Protein AF-A0A820ZP04-F1 (afdb_monomer)

Organism: NCBI:txid392032

pLDDT: mean 74.03, std 8.23, range [51.75, 92.5]

Foldseek 3Di:
DDWDWDQDPPVRDIDTDDDDDPVVVVVVLVCVCCVLVVVLVVLVVVLVVVLQVQLVVVCVVDVPDDSVRSSVVSCVVCVLSVVLSVVLCVQQVLVNVLVVVPPDDPDPVCVVVSVVSVVSNCCSVVCPCVSPQVVDPVNVVVVVVVVVVVVD

Solvent-accessible surface area (backbone atoms only — not comparable to full-atom values): 8668 Å² total; per-residue (Å²): 121,53,79,43,79,45,78,38,80,89,78,73,45,76,42,82,44,77,47,71,54,72,68,54,57,53,49,53,53,49,51,56,49,48,68,50,51,50,59,48,52,52,49,52,51,50,41,51,50,51,51,50,52,56,21,52,54,48,36,74,72,36,94,88,53,55,54,69,60,42,39,55,53,44,49,66,72,46,40,64,62,56,46,51,62,52,48,53,48,66,33,44,44,53,35,52,53,44,70,68,62,61,69,66,83,89,53,76,90,56,44,63,60,58,52,50,42,56,56,50,36,46,47,42,72,68,39,46,56,60,69,59,31,70,79,29,71,67,49,44,50,53,52,54,50,52,54,57,61,73,78,104

Sequence (152 aa):
MYRRLIDDEEEQRTWCVTNYSPSVGIFDVAINIFHFCIPFAMNCISALVIIYNTAYIRAKSQEKISFKQNLYKQIAVNKHLLISPFLLIILALPRLIISFLSGCMKSVNDSWFYLMGHFISFIPSMMTFAVFVLPSDMYKKEFKQFIRNLYH

Mean predicted aligned error: 12.64 Å

Nearest PDB structures (foldseek):
  7wig-assembly1_R  TM=6.747E-01  e=5.401E-03  Homo sapiens
  7xjj-assembly1_E  TM=6.652E-01  e=2.072E-02  Homo sapiens
  7sbf-assembly1_R  TM=5.928E-01  e=7.075E-02  Escherichia coli
  4n6h-assembly1_A  TM=5.369E-01  e=7.335E-01  Escherichia coli
  7vl8-assembly1_R  TM=4.471E-01  e=1.982E+00  Homo sapiens

Secondary structure (DSSP, 8-state):
-EEEEEEETTTTEEEEEEEPPHHHHHHHHHHHHHHHHHHHHHHHHHHHHHHHHHHHHHHHH-TTS-HHHHHHHHHHHTHHHHHHHHHHHHHHHHHHHHHHH-S----GGGHHHHHHHHHHTTHHHHHHHHHHTTT-HHHHHHHHHHHHHH--

Radius of gyration: 23.49 Å; Cα contacts (8 Å, |Δi|>4): 86; chains: 1; bounding box: 60×31×67 Å

Structure (mmCIF, N/CA/C/O backbone):
data_AF-A0A820ZP04-F1
#
_entry.id   AF-A0A820ZP04-F1
#
loop_
_atom_site.group_PDB
_atom_site.id
_atom_site.type_symbol
_atom_site.label_atom_id
_atom_site.label_alt_id
_atom_site.label_comp_id
_atom_site.label_asym_id
_atom_site.label_entity_id
_atom_site.label_seq_id
_atom_site.pdbx_PDB_ins_code
_atom_site.Cartn_x
_atom_site.Cartn_y
_atom_site.Cartn_z
_atom_site.occupancy
_atom_site.B_iso_or_equiv
_atom_site.auth_seq_id
_atom_site.auth_comp_id
_atom_site.auth_asym_id
_atom_site.auth_atom_id
_atom_site.pdbx_PDB_model_num
ATOM 1 N N . MET A 1 1 ? 8.613 11.872 -27.939 1.00 71.75 1 MET A N 1
ATOM 2 C CA . MET A 1 1 ? 8.628 10.402 -27.790 1.00 71.75 1 MET A CA 1
ATOM 3 C C . MET A 1 1 ? 9.073 9.837 -29.121 1.00 71.75 1 MET A C 1
ATOM 5 O O . MET A 1 1 ? 8.447 10.150 -30.123 1.00 71.75 1 MET A O 1
ATOM 9 N N . TYR A 1 2 ? 10.177 9.102 -29.153 1.00 80.88 2 TYR A N 1
ATOM 10 C CA . TYR A 1 2 ? 10.658 8.445 -30.369 1.00 80.88 2 TYR A CA 1
ATOM 11 C C . TYR A 1 2 ? 11.171 7.051 -30.010 1.00 80.88 2 TYR A C 1
ATOM 13 O O . TYR A 1 2 ? 11.527 6.793 -28.857 1.00 80.88 2 TYR A O 1
ATOM 21 N N . ARG A 1 3 ? 11.162 6.140 -30.981 1.00 82.00 3 ARG A N 1
ATOM 22 C CA . ARG A 1 3 ? 11.697 4.787 -30.811 1.00 82.00 3 ARG A CA 1
ATOM 23 C C . ARG A 1 3 ? 13.166 4.790 -31.206 1.00 82.00 3 ARG A C 1
ATOM 25 O O . ARG A 1 3 ? 13.517 5.398 -32.214 1.00 82.00 3 ARG A O 1
ATOM 32 N N . ARG A 1 4 ? 14.006 4.123 -30.420 1.00 79.81 4 ARG A N 1
ATOM 33 C CA . ARG A 1 4 ? 15.402 3.858 -30.773 1.00 79.81 4 ARG A CA 1
ATOM 34 C C . ARG A 1 4 ? 15.676 2.365 -30.693 1.00 79.81 4 ARG A C 1
ATOM 36 O O . ARG A 1 4 ? 15.135 1.687 -29.819 1.00 79.81 4 ARG A O 1
ATOM 43 N N . LEU A 1 5 ? 16.509 1.887 -31.605 1.00 83.94 5 LEU A N 1
ATOM 44 C CA . LEU A 1 5 ? 17.074 0.549 -31.532 1.00 83.94 5 LEU A CA 1
ATOM 45 C C . LEU A 1 5 ? 18.320 0.609 -30.642 1.00 83.94 5 LEU A C 1
ATOM 47 O O . LEU A 1 5 ? 19.083 1.573 -30.717 1.00 83.94 5 LEU A O 1
ATOM 51 N N . ILE A 1 6 ? 18.472 -0.368 -29.757 1.00 82.94 6 ILE A N 1
ATOM 52 C CA . ILE A 1 6 ? 19.672 -0.581 -28.949 1.00 82.94 6 ILE A CA 1
ATOM 53 C C . ILE A 1 6 ? 20.106 -2.014 -29.200 1.00 82.94 6 ILE A C 1
ATOM 55 O O . ILE A 1 6 ? 19.340 -2.934 -28.915 1.00 82.94 6 ILE A O 1
ATOM 59 N N . ASP A 1 7 ? 21.315 -2.184 -29.712 1.00 82.44 7 ASP A N 1
ATOM 60 C CA . ASP A 1 7 ? 21.931 -3.496 -29.833 1.00 82.44 7 ASP A CA 1
ATOM 61 C C . ASP A 1 7 ? 22.597 -3.859 -28.505 1.00 82.44 7 ASP A C 1
ATOM 63 O O . ASP A 1 7 ? 23.390 -3.102 -27.946 1.00 82.44 7 ASP A O 1
ATOM 67 N N . ASP A 1 8 ? 22.191 -5.001 -27.969 1.00 79.00 8 ASP A N 1
ATOM 68 C CA . ASP A 1 8 ? 22.727 -5.613 -26.764 1.00 79.00 8 ASP A CA 1
ATOM 69 C C . ASP A 1 8 ? 23.738 -6.672 -27.220 1.00 79.00 8 ASP A C 1
ATOM 71 O O . ASP A 1 8 ? 23.366 -7.782 -27.606 1.00 79.00 8 ASP A O 1
ATOM 75 N N . GLU A 1 9 ? 25.014 -6.275 -27.279 1.00 79.69 9 GLU A N 1
ATOM 76 C CA . GLU A 1 9 ? 26.114 -7.117 -27.774 1.00 79.69 9 GLU A CA 1
ATOM 77 C C . GLU A 1 9 ? 26.365 -8.341 -26.879 1.00 79.69 9 GLU A C 1
ATOM 79 O O . GLU A 1 9 ? 26.800 -9.384 -27.369 1.00 79.69 9 GLU A O 1
ATOM 84 N N . GLU A 1 10 ? 26.063 -8.235 -25.583 1.00 75.12 10 GLU A N 1
ATOM 85 C CA . GLU A 1 10 ? 26.283 -9.293 -24.592 1.00 75.12 10 GLU A CA 1
ATOM 86 C C . GLU A 1 10 ? 25.250 -10.421 -24.739 1.00 75.12 10 GLU A C 1
ATOM 88 O O . GLU A 1 10 ? 25.592 -11.600 -24.674 1.00 75.12 10 GLU A O 1
ATOM 93 N N . GLU A 1 11 ? 23.997 -10.066 -25.031 1.00 73.62 11 GLU A N 1
ATOM 94 C CA . GLU A 1 11 ? 22.883 -11.012 -25.203 1.00 73.62 11 GLU A CA 1
ATOM 95 C C . GLU A 1 11 ? 22.510 -11.254 -26.682 1.00 73.62 11 GLU A C 1
ATOM 97 O O . GLU A 1 11 ? 21.526 -11.936 -26.971 1.00 73.62 11 GLU A O 1
ATOM 102 N N . GLN A 1 12 ? 23.282 -10.695 -27.625 1.00 79.56 12 GLN A N 1
ATOM 103 C CA . GLN A 1 12 ? 23.126 -10.850 -29.082 1.00 79.56 12 GLN A CA 1
ATOM 104 C C . GLN A 1 12 ? 21.699 -10.558 -29.581 1.00 79.56 12 GLN A C 1
ATOM 106 O O . GLN A 1 12 ? 21.105 -11.325 -30.345 1.00 79.56 12 GLN A O 1
ATOM 111 N N . ARG A 1 13 ? 21.124 -9.434 -29.141 1.00 76.62 13 ARG A N 1
ATOM 112 C CA . ARG A 1 13 ? 19.736 -9.060 -29.460 1.00 76.62 13 ARG A CA 1
ATOM 113 C C . ARG A 1 13 ? 19.566 -7.564 -29.677 1.00 76.62 13 ARG A C 1
ATOM 115 O O . ARG A 1 13 ? 20.205 -6.747 -29.025 1.00 76.62 13 ARG A O 1
ATOM 122 N N . THR A 1 14 ? 18.619 -7.203 -30.534 1.00 79.19 14 THR A N 1
ATOM 123 C CA . THR A 1 14 ? 18.254 -5.805 -30.782 1.00 79.19 14 THR A CA 1
ATOM 124 C C . THR A 1 14 ? 16.956 -5.463 -30.062 1.00 79.19 14 THR A C 1
ATOM 126 O O . THR A 1 14 ? 15.909 -6.069 -30.299 1.00 79.19 14 THR A O 1
ATOM 129 N N . TRP A 1 15 ? 16.996 -4.444 -29.209 1.00 79.88 15 TRP A N 1
ATOM 130 C CA . TRP A 1 15 ? 15.833 -3.922 -28.505 1.00 79.88 15 TRP A CA 1
ATOM 131 C C . TRP A 1 15 ? 15.273 -2.682 -29.188 1.00 79.88 15 TRP A C 1
ATOM 133 O O . TRP A 1 15 ? 15.989 -1.714 -29.422 1.00 79.88 15 TRP A O 1
ATOM 143 N N . CYS A 1 16 ? 13.960 -2.645 -29.412 1.00 75.06 16 CYS A N 1
ATOM 144 C CA . CYS A 1 16 ? 13.263 -1.409 -29.757 1.00 75.06 16 CYS A CA 1
ATOM 145 C C . CYS A 1 16 ? 12.721 -0.759 -28.481 1.00 75.06 16 CYS A C 1
ATOM 147 O O . CYS A 1 16 ? 11.648 -1.127 -27.999 1.00 75.06 16 CYS A O 1
ATOM 149 N N . VAL A 1 17 ? 13.437 0.230 -27.944 1.00 77.62 17 VAL A N 1
ATOM 150 C CA . VAL A 1 17 ? 12.998 0.954 -26.745 1.00 77.62 17 VAL A CA 1
ATOM 151 C C . VAL A 1 17 ? 12.382 2.299 -27.104 1.00 77.62 17 VAL A C 1
ATOM 153 O O . VAL A 1 17 ? 12.841 3.032 -27.986 1.00 77.62 17 VAL A O 1
ATOM 156 N N . THR A 1 18 ? 11.319 2.644 -26.392 1.00 74.50 18 THR A N 1
ATOM 157 C CA . THR A 1 18 ? 10.708 3.965 -26.490 1.00 74.50 18 THR A CA 1
ATOM 158 C C . THR A 1 18 ? 11.452 4.917 -25.568 1.00 74.50 18 THR A C 1
ATOM 160 O O . THR A 1 18 ? 11.468 4.717 -24.357 1.00 74.50 18 THR A O 1
ATOM 163 N N . ASN A 1 19 ? 12.037 5.973 -26.131 1.00 76.50 19 ASN A N 1
ATOM 164 C CA . ASN A 1 19 ? 12.647 7.031 -25.341 1.00 76.50 19 ASN A CA 1
ATOM 165 C C . ASN A 1 19 ? 11.589 8.073 -24.962 1.00 76.50 19 ASN A C 1
ATOM 167 O O . ASN A 1 19 ? 10.969 8.726 -25.818 1.00 76.50 19 ASN A O 1
ATOM 171 N N . TYR A 1 20 ? 11.404 8.232 -23.656 1.00 77.06 20 TYR A N 1
ATOM 172 C CA . TYR A 1 20 ? 10.591 9.283 -23.060 1.00 77.06 20 TYR A CA 1
ATOM 173 C C . TYR A 1 20 ? 11.464 10.502 -22.745 1.00 77.06 20 TYR A C 1
ATOM 175 O O . TYR A 1 20 ? 12.674 10.378 -22.557 1.00 77.06 20 TYR A O 1
ATOM 183 N N . SER A 1 21 ? 10.873 11.700 -22.723 1.00 81.69 21 SER A N 1
ATOM 184 C CA . SER A 1 21 ? 11.616 12.881 -22.277 1.00 81.69 21 SER A CA 1
ATOM 185 C C . SER A 1 21 ? 11.900 12.781 -20.770 1.00 81.69 21 SER A C 1
ATOM 187 O O . SER A 1 21 ? 11.101 12.181 -20.045 1.00 81.69 21 SER A O 1
ATOM 189 N N . PRO A 1 22 ? 12.982 13.403 -20.265 1.00 78.50 22 PRO A N 1
ATOM 190 C CA . PRO A 1 22 ? 13.280 13.425 -18.830 1.00 78.50 22 PRO A CA 1
ATOM 191 C C . PRO A 1 22 ? 12.098 13.916 -17.980 1.00 78.50 22 PRO A C 1
ATOM 193 O O . PRO A 1 22 ? 11.839 13.399 -16.898 1.00 78.50 22 PRO A O 1
ATOM 196 N N . SER A 1 23 ? 11.320 14.860 -18.515 1.00 82.31 23 SER A N 1
ATOM 197 C CA . SER A 1 23 ? 10.105 15.391 -17.894 1.00 82.31 23 SER A CA 1
ATOM 198 C C . SER A 1 23 ? 9.044 14.317 -17.633 1.00 82.31 23 SER A C 1
ATOM 200 O O . SER A 1 23 ? 8.393 14.352 -16.595 1.00 82.31 23 SER A O 1
ATOM 202 N N . VAL A 1 24 ? 8.880 13.353 -18.546 1.00 82.12 24 VAL A N 1
ATOM 203 C CA . VAL A 1 24 ? 7.914 12.251 -18.395 1.00 82.12 24 VAL A CA 1
ATOM 204 C C . VAL A 1 24 ? 8.356 11.292 -17.292 1.00 82.12 24 VAL A C 1
ATOM 206 O O . VAL A 1 24 ? 7.519 10.864 -16.506 1.00 82.12 24 VAL A O 1
ATOM 209 N N . GLY A 1 25 ? 9.658 11.013 -17.173 1.00 76.25 25 GLY A N 1
ATOM 210 C CA . GLY A 1 25 ? 10.188 10.192 -16.079 1.00 76.25 25 GLY A CA 1
ATOM 211 C C . GLY A 1 25 ? 9.976 10.833 -14.704 1.00 76.25 25 GLY A C 1
ATOM 212 O O . GLY A 1 25 ? 9.546 10.166 -13.768 1.00 76.25 25 GLY A O 1
ATOM 213 N N . ILE A 1 26 ? 10.196 12.149 -14.591 1.00 79.62 26 ILE A N 1
ATOM 214 C CA . ILE A 1 26 ? 9.918 12.898 -13.353 1.00 79.62 26 ILE A CA 1
ATOM 215 C C . ILE A 1 26 ? 8.422 12.849 -13.014 1.00 79.62 26 ILE A C 1
ATOM 217 O O . ILE A 1 26 ? 8.061 12.645 -11.856 1.00 79.62 26 ILE A O 1
ATOM 221 N N . PHE A 1 27 ? 7.553 13.000 -14.018 1.00 84.31 27 PHE A N 1
ATOM 222 C CA . PHE A 1 27 ? 6.106 12.897 -13.836 1.00 84.31 27 PHE A CA 1
ATOM 223 C C . PHE A 1 27 ? 5.670 11.508 -13.363 1.00 84.31 27 PHE A 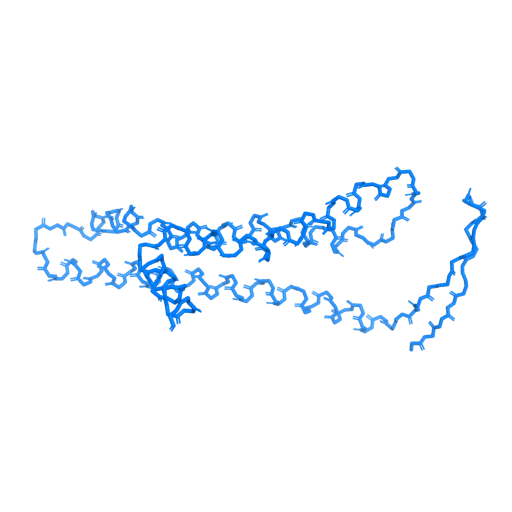C 1
ATOM 225 O O . PHE A 1 27 ? 4.848 11.420 -12.454 1.00 84.31 27 PHE A O 1
ATOM 232 N N . ASP A 1 28 ? 6.224 10.441 -13.942 1.00 78.50 28 ASP A N 1
ATOM 233 C CA . ASP A 1 28 ? 5.903 9.061 -13.569 1.00 78.50 28 ASP A CA 1
ATOM 234 C C . ASP A 1 28 ? 6.328 8.741 -12.125 1.00 78.50 28 ASP A C 1
ATOM 236 O O . ASP A 1 28 ? 5.580 8.146 -11.348 1.00 78.50 28 ASP A O 1
ATOM 240 N N . VAL A 1 29 ? 7.496 9.226 -11.700 1.00 78.38 29 VAL A N 1
ATOM 241 C CA . VAL A 1 29 ? 7.926 9.105 -10.301 1.00 78.38 29 VAL A CA 1
ATOM 242 C C . VAL A 1 29 ? 7.006 9.902 -9.375 1.00 78.38 29 VAL A C 1
ATOM 244 O O . VAL A 1 29 ? 6.539 9.377 -8.362 1.00 78.38 29 VAL A O 1
ATOM 247 N N . ALA A 1 30 ? 6.705 11.155 -9.724 1.00 83.00 30 ALA A N 1
ATOM 248 C CA . ALA A 1 30 ? 5.850 12.011 -8.910 1.00 83.00 30 ALA A CA 1
ATOM 249 C C . ALA A 1 30 ? 4.445 11.415 -8.746 1.00 83.00 30 ALA A C 1
ATOM 251 O O . ALA A 1 30 ? 3.950 11.320 -7.622 1.00 83.00 30 ALA A O 1
ATOM 252 N N . ILE A 1 31 ? 3.813 10.966 -9.836 1.00 83.25 31 ILE A N 1
ATOM 253 C CA . ILE A 1 31 ? 2.461 10.401 -9.784 1.00 83.25 31 ILE A CA 1
ATOM 254 C C . ILE A 1 31 ? 2.427 9.108 -8.971 1.00 83.25 31 ILE A C 1
ATOM 256 O O . ILE A 1 31 ? 1.518 8.947 -8.161 1.00 83.25 31 ILE A O 1
ATOM 260 N N . ASN A 1 32 ? 3.433 8.234 -9.094 1.00 77.94 32 ASN A N 1
ATOM 261 C CA . ASN A 1 32 ? 3.515 7.013 -8.291 1.00 77.94 32 ASN A CA 1
ATOM 262 C C . ASN A 1 32 ? 3.657 7.323 -6.790 1.00 77.94 32 ASN A C 1
ATOM 264 O O . ASN A 1 32 ? 2.974 6.705 -5.971 1.00 77.94 32 ASN A O 1
ATOM 268 N N . ILE A 1 33 ? 4.472 8.319 -6.419 1.00 78.75 33 ILE A N 1
ATOM 269 C CA . ILE A 1 33 ? 4.614 8.759 -5.021 1.00 78.75 33 ILE A CA 1
ATOM 270 C C . ILE A 1 33 ? 3.296 9.332 -4.500 1.00 78.75 33 ILE A C 1
ATOM 272 O O . ILE A 1 33 ? 2.826 8.923 -3.440 1.00 78.75 33 ILE A O 1
ATOM 276 N N . PHE A 1 34 ? 2.670 10.257 -5.229 1.00 82.94 34 PHE A N 1
ATOM 277 C CA . PHE A 1 34 ? 1.425 10.882 -4.781 1.00 82.94 34 PHE A CA 1
ATOM 278 C C . PHE A 1 34 ? 0.278 9.878 -4.680 1.00 82.94 34 PHE A C 1
ATOM 280 O O . PHE A 1 34 ? -0.446 9.877 -3.683 1.00 82.94 34 PHE A O 1
ATOM 287 N N . HIS A 1 35 ? 0.141 8.996 -5.671 1.00 80.06 35 HIS A N 1
ATOM 288 C CA . HIS A 1 35 ? -0.903 7.978 -5.702 1.00 80.06 35 HIS A CA 1
ATOM 289 C C . HIS A 1 35 ? -0.777 6.980 -4.548 1.00 80.06 35 HIS A C 1
ATOM 291 O O . HIS A 1 35 ? -1.778 6.430 -4.103 1.00 80.06 35 HIS A O 1
ATOM 297 N N . PHE A 1 36 ? 0.431 6.772 -4.023 1.00 74.19 36 PHE A N 1
ATOM 298 C CA . PHE A 1 36 ? 0.639 5.936 -2.850 1.00 74.19 36 PHE A CA 1
ATOM 299 C C . PHE A 1 36 ? 0.501 6.707 -1.528 1.00 74.19 36 PHE A C 1
ATOM 301 O O . PHE A 1 36 ? -0.260 6.313 -0.641 1.00 74.19 36 PHE A O 1
ATOM 308 N N . CYS A 1 37 ? 1.210 7.828 -1.388 1.00 77.75 37 CYS A N 1
ATOM 309 C CA . CYS A 1 37 ? 1.315 8.562 -0.130 1.00 77.75 37 CYS A CA 1
ATOM 310 C C . CYS A 1 37 ? 0.008 9.258 0.268 1.00 77.75 37 CYS A C 1
ATOM 312 O O . CYS A 1 37 ? -0.327 9.271 1.453 1.00 77.75 37 CYS A O 1
ATOM 314 N N . ILE A 1 38 ? -0.739 9.827 -0.687 1.00 81.12 38 ILE A N 1
ATOM 315 C CA . ILE A 1 38 ? -1.958 10.592 -0.376 1.00 81.12 38 ILE A CA 1
ATOM 316 C C . ILE A 1 38 ? -3.058 9.680 0.183 1.00 81.12 38 ILE A C 1
ATOM 318 O O . ILE A 1 38 ? -3.524 9.952 1.295 1.00 81.12 38 ILE A O 1
ATOM 322 N N . PRO A 1 39 ? -3.466 8.584 -0.496 1.00 79.50 39 PRO A N 1
ATOM 323 C CA . PRO A 1 39 ? -4.491 7.700 0.050 1.00 79.50 39 PRO A CA 1
ATOM 324 C C . PRO A 1 39 ? -4.071 7.107 1.391 1.00 79.50 39 PRO A C 1
ATOM 326 O O . PRO A 1 39 ? -4.896 6.994 2.295 1.00 79.50 39 PRO A O 1
ATOM 329 N N . PHE A 1 40 ? -2.788 6.777 1.557 1.00 75.62 40 PHE A N 1
ATOM 330 C CA . PHE A 1 40 ? -2.268 6.283 2.825 1.00 75.62 40 PHE A CA 1
ATOM 331 C C . PHE A 1 40 ? -2.425 7.308 3.958 1.00 75.62 40 PHE A C 1
ATOM 333 O O . PHE A 1 40 ? -3.019 6.992 4.992 1.00 75.62 40 PHE A O 1
ATOM 340 N N . ALA A 1 41 ? -1.951 8.540 3.756 1.00 79.38 41 ALA A N 1
ATOM 341 C CA . ALA A 1 41 ? -2.059 9.602 4.751 1.00 79.38 41 ALA A CA 1
ATOM 342 C C . ALA A 1 41 ? -3.524 9.863 5.127 1.00 79.38 41 ALA A C 1
ATOM 344 O O . ALA A 1 41 ? -3.856 9.922 6.311 1.00 79.38 41 ALA A O 1
ATOM 345 N N . MET A 1 42 ? -4.417 9.927 4.135 1.00 81.94 42 MET A N 1
ATOM 346 C CA . MET A 1 42 ? -5.852 10.098 4.364 1.00 81.94 42 MET A CA 1
ATOM 347 C C . MET A 1 42 ? -6.463 8.952 5.175 1.00 81.94 42 MET A C 1
ATOM 349 O O . MET A 1 42 ? -7.234 9.212 6.100 1.00 81.94 42 MET A O 1
ATOM 353 N N . ASN A 1 43 ? -6.123 7.695 4.872 1.00 77.44 43 ASN A N 1
ATOM 354 C CA . ASN A 1 43 ? -6.634 6.541 5.615 1.00 77.44 43 ASN A CA 1
ATOM 355 C C . ASN A 1 43 ? -6.129 6.534 7.067 1.00 77.44 43 ASN A C 1
ATOM 357 O O . ASN A 1 43 ? -6.915 6.311 7.988 1.00 77.44 43 ASN A O 1
ATOM 361 N N . CYS A 1 44 ? -4.850 6.845 7.290 1.00 77.19 44 CYS A N 1
ATOM 362 C CA . CYS A 1 44 ? -4.272 6.963 8.629 1.00 77.19 44 CYS A CA 1
ATOM 363 C C . CYS A 1 44 ? -4.925 8.076 9.449 1.00 77.19 44 CYS A C 1
ATOM 365 O O . CYS A 1 44 ? -5.352 7.835 10.577 1.00 77.19 44 CYS A O 1
ATOM 367 N N . ILE A 1 45 ? -5.053 9.277 8.877 1.00 83.56 45 ILE A N 1
ATOM 368 C CA . ILE A 1 45 ? -5.712 10.408 9.541 1.00 83.56 45 ILE A CA 1
ATOM 369 C C . ILE A 1 45 ? -7.160 10.042 9.873 1.00 83.56 45 ILE A C 1
ATOM 371 O O . ILE A 1 45 ? -7.598 10.250 11.001 1.00 83.56 45 ILE A O 1
ATOM 375 N N . SER A 1 46 ? -7.885 9.433 8.933 1.00 79.31 46 SER A N 1
ATOM 376 C CA . SER A 1 46 ? -9.280 9.023 9.140 1.00 79.31 46 SER A CA 1
ATOM 377 C C . SER A 1 46 ? -9.417 8.019 10.286 1.00 79.31 46 SER A C 1
ATOM 379 O O . SER A 1 46 ? -10.257 8.199 11.168 1.00 79.31 46 SER A O 1
ATOM 381 N N . ALA A 1 47 ? -8.560 6.995 10.332 1.00 78.06 47 ALA A N 1
ATOM 382 C CA . ALA A 1 47 ? -8.557 6.021 11.420 1.00 78.06 47 ALA A CA 1
ATOM 383 C C . ALA A 1 47 ? -8.240 6.675 12.778 1.00 78.06 47 ALA A C 1
ATOM 385 O O . ALA A 1 47 ? -8.919 6.397 13.769 1.00 78.06 47 ALA A O 1
ATOM 386 N N . LEU A 1 48 ? -7.259 7.585 12.826 1.00 80.44 48 LEU A N 1
ATOM 387 C CA . LEU A 1 48 ? -6.910 8.332 14.038 1.00 80.44 48 LEU A CA 1
ATOM 388 C C . LEU A 1 48 ? -8.064 9.218 14.520 1.00 80.44 48 LEU A C 1
ATOM 390 O O . LEU A 1 48 ? -8.378 9.209 15.710 1.00 80.44 48 LEU A O 1
ATOM 394 N N . VAL A 1 49 ? -8.729 9.935 13.609 1.00 82.56 49 VAL A N 1
ATOM 395 C CA . VAL A 1 49 ? -9.892 10.781 13.918 1.00 82.56 49 VAL A CA 1
ATOM 396 C C . VAL A 1 49 ? -11.045 9.944 14.471 1.00 82.56 49 VAL A C 1
ATOM 398 O O . VAL A 1 49 ? -11.639 10.324 15.480 1.00 82.56 49 VAL A O 1
ATOM 401 N N . ILE A 1 50 ? -11.340 8.784 13.872 1.00 79.25 50 ILE A N 1
ATOM 402 C CA . ILE A 1 50 ? -12.384 7.874 14.367 1.00 79.25 50 ILE A CA 1
ATOM 403 C C . ILE A 1 50 ? -12.051 7.402 15.785 1.00 79.25 50 ILE A C 1
ATOM 405 O O . ILE A 1 50 ? -12.894 7.499 16.680 1.00 79.25 50 ILE A O 1
ATOM 409 N N . ILE A 1 51 ? -10.824 6.929 16.022 1.00 74.94 51 ILE A N 1
ATOM 410 C CA . ILE A 1 51 ? -10.400 6.445 17.344 1.00 74.94 51 ILE A CA 1
ATOM 411 C C . ILE A 1 51 ? -10.484 7.571 18.379 1.00 74.94 51 ILE A C 1
ATOM 413 O O . ILE A 1 51 ? -11.045 7.364 19.458 1.00 74.94 51 ILE A O 1
ATOM 417 N N . TYR A 1 52 ? -9.984 8.762 18.041 1.00 78.19 52 TYR A N 1
ATOM 418 C CA . TYR A 1 52 ? -10.003 9.929 18.918 1.00 78.19 52 TYR A CA 1
ATOM 419 C C . TYR A 1 52 ? -11.430 10.347 19.279 1.00 78.19 52 TYR A C 1
ATOM 421 O O . TYR A 1 52 ? -11.767 10.407 20.462 1.00 78.19 52 TYR A O 1
ATOM 429 N N . ASN A 1 53 ? -12.295 10.561 18.284 1.00 75.56 53 ASN A N 1
ATOM 430 C CA . ASN A 1 53 ? -13.677 10.984 18.513 1.00 75.56 53 ASN A CA 1
ATOM 431 C C . ASN A 1 53 ? -14.453 9.946 19.324 1.00 75.56 53 ASN A C 1
ATOM 433 O O . ASN A 1 53 ? -15.164 10.295 20.267 1.00 75.56 53 ASN A O 1
ATOM 437 N N . THR A 1 54 ? -14.278 8.658 19.026 1.00 71.38 54 THR A N 1
ATOM 438 C CA . THR A 1 54 ? -14.990 7.604 19.758 1.00 71.38 54 THR A CA 1
ATOM 439 C C . THR A 1 54 ? -14.463 7.451 21.193 1.00 71.38 54 THR A C 1
ATOM 441 O O . THR A 1 54 ? -15.230 7.112 22.096 1.00 71.38 54 THR A O 1
ATOM 444 N N . ALA A 1 55 ? -13.174 7.708 21.448 1.00 72.06 55 ALA A N 1
ATOM 445 C CA . ALA A 1 55 ? -12.620 7.757 22.803 1.00 72.06 55 ALA A CA 1
ATOM 446 C C . ALA A 1 55 ? -13.111 8.991 23.579 1.00 72.06 55 ALA A C 1
ATOM 448 O O . ALA A 1 55 ? -13.508 8.859 24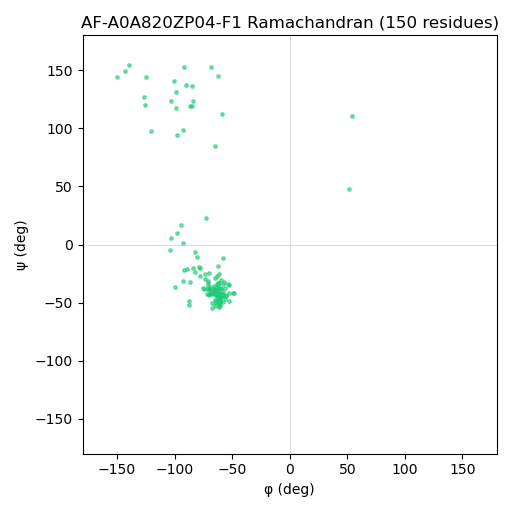.737 1.00 72.06 55 ALA A O 1
ATOM 449 N N . TYR A 1 56 ? -13.152 10.159 22.932 1.00 77.19 56 TYR A N 1
ATOM 450 C CA . TYR A 1 56 ? -13.646 11.408 23.512 1.00 77.19 56 TYR A CA 1
ATOM 451 C C . TYR A 1 56 ? -15.127 11.315 23.908 1.00 77.19 56 TYR A C 1
ATOM 453 O O . TYR A 1 56 ? -15.478 11.586 25.056 1.00 77.19 56 TYR A O 1
ATOM 461 N N . ILE A 1 57 ? -15.993 10.846 23.000 1.00 74.88 57 ILE A N 1
ATOM 462 C CA . ILE A 1 57 ? -17.436 10.690 23.254 1.00 74.88 57 ILE A CA 1
ATOM 463 C C . ILE A 1 57 ? -17.683 9.731 24.426 1.00 74.88 57 ILE A C 1
ATOM 465 O O . ILE A 1 57 ? -18.484 10.029 25.312 1.00 74.88 57 ILE A O 1
ATOM 469 N N . ARG A 1 58 ? -16.968 8.598 24.484 1.00 68.56 58 ARG A N 1
ATOM 470 C CA . ARG A 1 58 ? -17.126 7.634 25.586 1.00 68.56 58 ARG A CA 1
ATOM 471 C C . ARG A 1 58 ? -16.570 8.143 26.914 1.00 68.56 58 ARG A C 1
ATOM 473 O O . ARG A 1 58 ? -17.173 7.861 27.941 1.00 68.56 58 ARG A O 1
ATOM 480 N N . ALA A 1 59 ? -15.472 8.899 26.911 1.00 68.56 59 ALA A N 1
ATOM 481 C CA . ALA A 1 59 ? -14.941 9.522 28.124 1.00 68.56 59 ALA A CA 1
ATOM 482 C C . ALA A 1 59 ? -15.898 10.585 28.692 1.00 68.56 59 ALA A C 1
ATOM 484 O O . ALA A 1 59 ? -16.048 10.681 29.904 1.00 68.56 59 ALA A O 1
ATOM 485 N N . LYS A 1 60 ? -16.593 11.336 27.828 1.00 69.56 60 LYS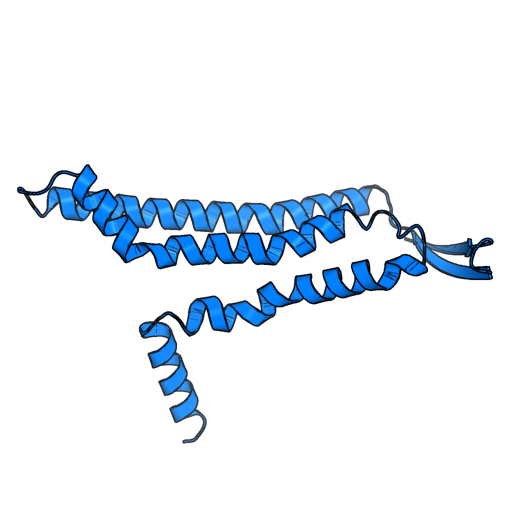 A N 1
ATOM 486 C CA . LYS A 1 60 ? -17.609 12.315 28.245 1.00 69.56 60 LYS A CA 1
ATOM 487 C C . LYS A 1 60 ? -18.915 11.660 28.722 1.00 69.56 60 LYS A C 1
ATOM 489 O O . LYS A 1 60 ? -19.602 12.224 29.561 1.00 69.56 60 LYS A O 1
ATOM 494 N N . SER A 1 61 ? -19.262 10.486 28.186 1.00 67.94 61 SER A N 1
ATOM 495 C CA . SER A 1 61 ? -20.502 9.761 28.507 1.00 67.94 61 SER A CA 1
ATOM 496 C C . SER A 1 61 ? -20.391 8.798 29.698 1.00 67.94 61 SER A C 1
ATOM 498 O O . SER A 1 61 ? -21.423 8.425 30.252 1.00 67.94 61 SER A O 1
ATOM 500 N N . GLN A 1 62 ? -19.190 8.347 30.074 1.00 63.38 62 GLN A N 1
ATOM 501 C CA . GLN A 1 62 ? -18.978 7.427 31.196 1.00 63.38 62 GLN A CA 1
ATOM 502 C C . GLN A 1 62 ? -18.062 8.065 32.246 1.00 63.38 62 GLN A C 1
ATOM 504 O O . GLN A 1 62 ? -16.842 7.977 32.142 1.00 63.38 62 GLN A O 1
ATOM 509 N N . GLU A 1 63 ? -18.654 8.632 33.302 1.00 58.38 63 GLU A N 1
ATOM 510 C CA . GLU A 1 63 ? -17.954 9.329 34.402 1.00 58.38 63 GLU A CA 1
ATOM 511 C C . GLU A 1 63 ? -16.911 8.484 35.164 1.00 58.38 63 GLU A C 1
ATOM 513 O O . GLU A 1 63 ? -16.132 9.025 35.944 1.00 58.38 63 GLU A O 1
ATOM 518 N N . LYS A 1 64 ? -16.863 7.159 34.967 1.00 60.72 64 LYS A N 1
ATOM 519 C CA . LYS A 1 64 ? -16.052 6.241 35.790 1.00 60.72 64 LYS A CA 1
ATOM 520 C C . LYS A 1 64 ? -14.764 5.722 35.140 1.00 60.72 64 LYS A C 1
ATOM 522 O O . LYS A 1 64 ? -14.024 5.004 35.805 1.00 60.72 64 LYS A O 1
ATOM 527 N N . ILE A 1 65 ? -14.484 6.028 33.868 1.00 61.25 65 ILE A N 1
ATOM 528 C CA . ILE A 1 65 ? -13.351 5.422 33.138 1.00 61.25 65 ILE A CA 1
ATOM 529 C C . ILE A 1 65 ? -12.451 6.506 32.535 1.00 61.25 65 ILE A C 1
ATOM 531 O O . ILE A 1 65 ? -12.905 7.366 31.786 1.00 61.25 65 ILE A O 1
ATOM 535 N N . SER A 1 66 ? -11.148 6.442 32.827 1.00 71.06 66 SER A N 1
ATOM 536 C CA . SER A 1 66 ? -10.151 7.398 32.325 1.00 71.06 66 SER A CA 1
ATOM 537 C C . SER A 1 66 ? -10.047 7.380 30.791 1.00 71.06 66 SER A C 1
ATOM 539 O O . SER A 1 66 ? -10.098 6.318 30.164 1.00 71.06 66 SER A O 1
ATOM 541 N N . PHE A 1 67 ? -9.803 8.546 30.176 1.00 66.06 67 PHE A N 1
ATOM 542 C CA . PHE A 1 67 ? -9.587 8.701 28.728 1.00 66.06 67 PHE A CA 1
ATOM 543 C C . PHE A 1 67 ? -8.553 7.708 28.171 1.00 66.06 67 PHE A C 1
ATOM 545 O O . PHE A 1 67 ? -8.795 7.090 27.137 1.00 66.06 67 PHE A O 1
ATOM 552 N N . LYS A 1 68 ? -7.442 7.474 28.888 1.00 68.56 68 LYS A N 1
ATOM 553 C CA . LYS A 1 68 ? -6.418 6.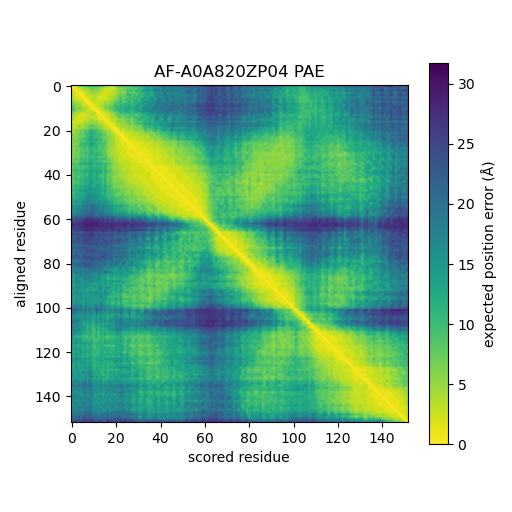491 28.488 1.00 68.56 68 LYS A CA 1
ATOM 554 C C . LYS A 1 68 ? -6.978 5.067 28.398 1.00 68.56 68 LYS A C 1
ATOM 556 O O . LYS A 1 68 ? -6.674 4.356 27.445 1.00 68.56 68 LYS A O 1
ATOM 561 N N . GLN A 1 69 ? -7.801 4.652 29.360 1.00 68.25 69 GLN A N 1
ATOM 562 C CA . GLN A 1 69 ? -8.398 3.311 29.377 1.00 68.25 69 GLN A CA 1
ATOM 563 C C . GLN A 1 69 ? -9.427 3.141 28.252 1.00 68.25 69 GLN A C 1
ATOM 565 O O . GLN A 1 69 ? -9.453 2.101 27.593 1.00 68.25 69 GLN A O 1
ATOM 570 N N . ASN A 1 70 ? -10.222 4.179 27.974 1.00 67.12 70 ASN A N 1
ATOM 571 C CA . ASN A 1 70 ? -11.141 4.174 26.836 1.00 67.12 70 ASN A CA 1
ATOM 572 C C . ASN A 1 70 ? -10.392 4.153 25.494 1.00 67.12 70 ASN A C 1
ATOM 574 O O . ASN A 1 70 ? -10.788 3.410 24.599 1.00 67.12 70 ASN A O 1
ATOM 578 N N . LEU A 1 71 ? -9.282 4.885 25.366 1.00 63.69 71 LEU A N 1
ATOM 579 C CA . LEU A 1 71 ? -8.445 4.890 24.164 1.00 63.69 71 LEU A CA 1
ATOM 580 C C . LEU A 1 71 ? -7.865 3.496 23.870 1.00 63.69 71 LEU A C 1
ATOM 582 O O . LEU A 1 71 ? -8.026 2.995 22.761 1.00 63.69 71 LEU A O 1
ATOM 586 N N . TYR A 1 72 ? -7.274 2.825 24.866 1.00 69.69 72 TYR A N 1
ATOM 587 C CA . TYR A 1 72 ? -6.748 1.461 24.706 1.00 69.69 72 TYR A CA 1
ATOM 588 C C . TYR A 1 72 ? -7.833 0.458 24.299 1.00 69.69 72 TYR A C 1
ATOM 590 O O . TYR A 1 72 ? -7.633 -0.349 23.390 1.00 69.69 72 TYR A O 1
ATOM 598 N N . LYS A 1 73 ? -9.012 0.532 24.926 1.00 69.31 73 LYS A N 1
ATOM 599 C CA . LYS A 1 73 ? -10.140 -0.348 24.597 1.00 69.31 73 LYS A CA 1
ATOM 600 C C . LYS A 1 73 ? -10.663 -0.093 23.181 1.00 69.31 73 LYS A C 1
ATOM 602 O O . LYS A 1 73 ? -10.984 -1.036 22.467 1.00 69.31 73 LYS A O 1
ATOM 607 N N . GLN A 1 74 ? -10.710 1.166 22.749 1.00 62.41 74 GLN A N 1
ATOM 608 C CA . GLN A 1 74 ? -11.116 1.536 21.392 1.00 62.41 74 GLN A CA 1
ATOM 609 C C . GLN A 1 74 ? -10.094 1.122 20.340 1.00 62.41 74 GLN A C 1
ATOM 611 O O . GLN A 1 74 ? -10.503 0.691 19.269 1.00 62.41 74 GLN A O 1
ATOM 616 N N . ILE A 1 75 ? -8.795 1.203 20.634 1.00 63.47 75 ILE A N 1
ATOM 617 C CA . ILE A 1 75 ? -7.737 0.683 19.757 1.00 63.47 75 ILE A CA 1
ATOM 618 C C . ILE A 1 75 ? -7.876 -0.838 19.608 1.00 63.47 75 ILE A C 1
ATOM 620 O O . ILE A 1 75 ? -7.760 -1.351 18.499 1.00 63.47 75 ILE A O 1
ATOM 624 N N . ALA A 1 76 ? -8.198 -1.559 20.688 1.00 64.50 76 ALA A N 1
ATOM 625 C CA . ALA A 1 76 ? -8.424 -3.004 20.631 1.00 64.50 76 ALA A CA 1
ATOM 626 C C . ALA A 1 76 ? -9.660 -3.379 19.788 1.00 64.50 76 ALA A C 1
ATOM 628 O O . ALA A 1 76 ? -9.597 -4.315 18.994 1.00 64.50 76 ALA A O 1
ATOM 629 N N . VAL A 1 77 ? -10.762 -2.630 19.920 1.00 66.62 77 VAL A N 1
ATOM 630 C CA . VAL A 1 77 ? -12.006 -2.852 19.155 1.00 66.62 77 VAL A CA 1
ATOM 631 C C . VAL A 1 77 ? -11.850 -2.450 17.685 1.00 66.62 77 VAL A C 1
ATOM 633 O O . VAL A 1 77 ? -12.271 -3.175 16.790 1.00 66.62 77 VAL A O 1
ATOM 636 N N . ASN A 1 78 ? -11.202 -1.317 17.421 1.00 65.56 78 ASN A N 1
ATOM 637 C CA . ASN A 1 78 ? -11.033 -0.759 16.081 1.00 65.56 78 ASN A CA 1
ATOM 638 C C . ASN A 1 78 ? -9.710 -1.172 15.428 1.00 65.56 78 ASN A C 1
ATOM 640 O O . ASN A 1 78 ? -9.312 -0.564 14.436 1.00 65.56 78 ASN A O 1
ATOM 644 N N . LYS A 1 79 ? -9.022 -2.211 15.928 1.00 65.12 79 LYS A N 1
ATOM 645 C CA . LYS A 1 79 ? -7.729 -2.640 15.364 1.00 65.12 79 LYS A CA 1
ATOM 646 C C . LYS A 1 79 ? -7.828 -2.905 13.860 1.00 65.12 79 LYS A C 1
ATOM 648 O O . LYS A 1 79 ? -6.900 -2.620 13.117 1.00 65.12 79 LYS A O 1
ATOM 653 N N . HIS A 1 80 ? -8.981 -3.394 13.405 1.00 63.62 80 HIS A N 1
ATOM 654 C CA . HIS A 1 80 ? -9.264 -3.698 12.005 1.00 63.62 80 HIS A CA 1
ATOM 655 C C . HIS A 1 80 ? -9.197 -2.457 11.098 1.00 63.62 80 HIS A C 1
ATOM 657 O O . HIS A 1 80 ? -8.733 -2.561 9.964 1.00 63.62 80 HIS A O 1
ATOM 663 N N . LEU A 1 81 ? -9.565 -1.278 11.617 1.00 66.38 81 LEU A N 1
ATOM 664 C CA . LEU A 1 81 ? -9.478 -0.001 10.899 1.00 66.38 81 LEU A CA 1
ATOM 665 C C . LEU A 1 81 ? -8.029 0.459 10.685 1.00 66.38 81 LEU A C 1
ATOM 667 O O . LEU A 1 81 ? -7.766 1.191 9.740 1.00 66.38 81 LEU A O 1
ATOM 671 N N . LEU A 1 82 ? -7.093 0.012 11.528 1.00 64.69 82 LEU A N 1
ATOM 672 C CA . LEU A 1 82 ? -5.656 0.275 11.376 1.00 64.69 82 LEU A CA 1
ATOM 673 C C . LEU A 1 82 ? -4.939 -0.837 10.600 1.00 64.69 82 LEU A C 1
ATOM 675 O O . LEU A 1 82 ? -3.983 -0.568 9.878 1.00 64.69 82 LEU A O 1
ATOM 679 N N . ILE A 1 83 ? -5.416 -2.080 10.712 1.00 68.06 83 ILE A N 1
ATOM 680 C CA . ILE A 1 83 ? -4.868 -3.233 9.986 1.00 68.06 83 ILE A CA 1
ATOM 681 C C . ILE A 1 83 ? -5.050 -3.058 8.480 1.00 68.06 83 ILE A C 1
ATOM 683 O O . ILE A 1 83 ? -4.119 -3.337 7.734 1.00 68.06 83 ILE A O 1
ATOM 687 N N . SER A 1 84 ? -6.206 -2.570 8.025 1.00 69.00 84 SER A N 1
ATOM 688 C CA . SER A 1 84 ? -6.462 -2.420 6.589 1.00 69.00 84 SER A CA 1
ATOM 689 C C . SER A 1 84 ? -5.473 -1.481 5.872 1.00 69.00 84 SER A C 1
ATOM 691 O O . SER A 1 84 ? -4.843 -1.916 4.906 1.00 69.00 84 SER A O 1
ATOM 693 N N . PRO A 1 85 ? -5.232 -0.237 6.343 1.00 67.62 85 PRO A N 1
ATOM 694 C CA . PRO A 1 85 ? -4.212 0.626 5.748 1.00 67.62 85 PRO A CA 1
ATOM 695 C C . PRO A 1 85 ? -2.792 0.055 5.867 1.00 67.62 85 PRO A C 1
ATOM 697 O O . PRO A 1 85 ? -2.009 0.207 4.934 1.00 67.62 85 PRO A O 1
ATOM 700 N N . PHE A 1 86 ? -2.459 -0.656 6.949 1.00 69.06 86 PHE A N 1
ATOM 701 C CA . PHE A 1 86 ? -1.154 -1.319 7.078 1.00 69.06 86 PHE A CA 1
ATOM 702 C C . PHE A 1 86 ? -0.961 -2.466 6.082 1.00 69.06 86 PHE A C 1
ATOM 704 O O . PHE A 1 86 ? 0.108 -2.596 5.489 1.00 69.06 86 PHE A O 1
ATOM 711 N N . LEU A 1 87 ? -1.994 -3.282 5.871 1.00 73.12 87 LEU A N 1
ATOM 712 C CA . LEU A 1 87 ? -1.967 -4.339 4.866 1.00 73.12 87 LEU A CA 1
ATOM 713 C C . LEU A 1 87 ? -1.783 -3.733 3.478 1.00 73.12 87 LEU A C 1
ATOM 715 O O . LEU A 1 87 ? -0.902 -4.171 2.750 1.00 73.12 87 LEU A O 1
ATOM 719 N N . LEU A 1 88 ? -2.520 -2.674 3.137 1.00 70.19 88 LEU A N 1
ATOM 720 C CA . LEU A 1 88 ? -2.354 -1.992 1.852 1.00 70.19 88 LEU A CA 1
ATOM 721 C C . LEU A 1 88 ? -0.917 -1.496 1.614 1.00 70.19 88 LEU A C 1
ATOM 723 O O . LEU A 1 88 ? -0.426 -1.623 0.495 1.00 70.19 88 LEU A O 1
ATOM 727 N N . ILE A 1 89 ? -0.215 -1.007 2.645 1.00 70.75 89 ILE A N 1
ATOM 728 C CA . ILE A 1 89 ? 1.207 -0.627 2.545 1.00 70.75 89 ILE A CA 1
ATOM 729 C C . ILE A 1 89 ? 2.091 -1.835 2.251 1.00 70.75 89 ILE A C 1
ATOM 731 O O . ILE A 1 89 ? 2.878 -1.795 1.309 1.00 70.75 89 ILE A O 1
ATOM 735 N N . ILE A 1 90 ? 1.980 -2.893 3.061 1.00 72.62 90 ILE A N 1
ATOM 736 C CA . ILE A 1 90 ? 2.807 -4.103 2.921 1.00 72.62 90 ILE A CA 1
ATOM 737 C C . ILE A 1 90 ? 2.625 -4.696 1.527 1.00 72.62 90 ILE A C 1
ATOM 739 O O . ILE A 1 90 ? 3.587 -5.113 0.891 1.00 72.62 90 ILE A O 1
ATOM 743 N N . LEU A 1 91 ? 1.387 -4.692 1.046 1.00 71.19 91 LEU A N 1
ATOM 744 C CA . LEU A 1 91 ? 1.031 -5.218 -0.253 1.00 71.19 91 LEU A CA 1
ATOM 745 C C . LEU A 1 91 ? 1.545 -4.302 -1.394 1.00 71.19 91 LEU A C 1
ATOM 747 O O . LEU A 1 91 ? 2.051 -4.805 -2.394 1.00 71.19 91 LEU A O 1
ATOM 751 N N . ALA A 1 92 ? 1.505 -2.975 -1.261 1.00 70.62 92 ALA A N 1
ATOM 752 C CA . ALA A 1 92 ? 1.960 -2.046 -2.307 1.00 70.62 92 ALA A CA 1
ATOM 753 C C . ALA A 1 92 ? 3.481 -1.765 -2.323 1.00 70.62 92 ALA A C 1
ATOM 75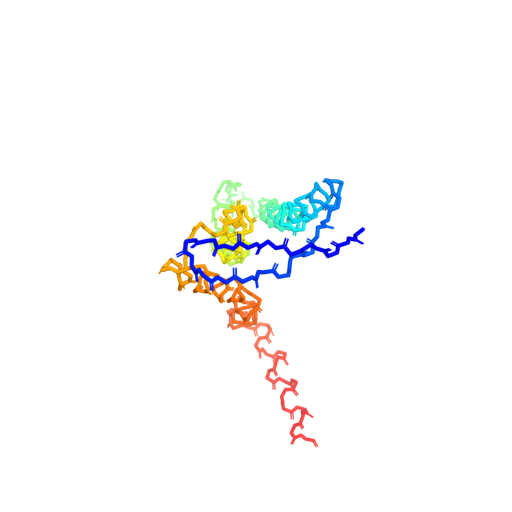5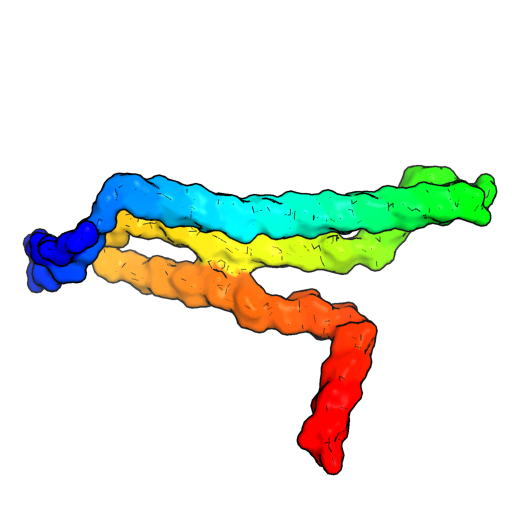 O O . ALA A 1 92 ? 4.015 -1.346 -3.351 1.00 70.62 92 ALA A O 1
ATOM 756 N N . LEU A 1 93 ? 4.191 -2.014 -1.220 1.00 73.12 93 LEU A N 1
ATOM 757 C CA . LEU A 1 93 ? 5.646 -1.848 -1.088 1.00 73.12 93 LEU A CA 1
ATOM 758 C C . LEU A 1 93 ? 6.456 -2.576 -2.176 1.00 73.12 93 LEU A C 1
ATOM 760 O O . LEU A 1 93 ? 7.302 -1.928 -2.793 1.00 73.12 93 LEU A O 1
ATOM 764 N N . PRO A 1 94 ? 6.194 -3.865 -2.479 1.00 68.56 94 PRO A N 1
ATOM 765 C CA . PRO A 1 94 ? 6.850 -4.574 -3.575 1.00 68.56 94 PRO A CA 1
ATOM 766 C C . PRO A 1 94 ? 6.752 -3.828 -4.907 1.00 68.56 94 PRO A C 1
ATOM 768 O O . PRO A 1 94 ? 7.747 -3.713 -5.615 1.00 68.56 94 PRO A O 1
ATOM 771 N N . ARG A 1 95 ? 5.580 -3.256 -5.223 1.00 70.12 95 ARG A N 1
ATOM 772 C CA . ARG A 1 95 ? 5.368 -2.492 -6.459 1.00 70.12 95 ARG A CA 1
ATOM 773 C C . ARG A 1 95 ? 6.264 -1.265 -6.524 1.00 70.12 95 ARG A C 1
ATOM 775 O O . ARG A 1 95 ? 6.906 -1.043 -7.541 1.00 70.12 95 ARG A O 1
ATOM 782 N N . LEU A 1 96 ? 6.307 -0.488 -5.442 1.00 69.31 96 LEU A N 1
ATOM 783 C CA . LEU A 1 96 ? 7.131 0.718 -5.366 1.00 69.31 96 LEU A CA 1
ATOM 784 C C . LEU A 1 96 ? 8.611 0.366 -5.484 1.00 69.31 96 LEU A C 1
ATOM 786 O O . LEU A 1 96 ? 9.310 0.951 -6.302 1.00 69.31 96 LEU A O 1
ATOM 790 N N . ILE A 1 97 ? 9.066 -0.633 -4.724 1.00 70.19 97 ILE A N 1
ATOM 791 C CA . ILE A 1 97 ? 10.449 -1.115 -4.760 1.00 70.19 97 ILE A CA 1
ATOM 792 C C . ILE A 1 97 ? 10.840 -1.502 -6.190 1.00 70.19 97 ILE A C 1
ATOM 794 O O . ILE A 1 97 ? 11.893 -1.088 -6.659 1.00 70.19 97 ILE A O 1
ATOM 798 N N . ILE A 1 98 ? 9.979 -2.217 -6.915 1.00 66.69 98 ILE A N 1
ATOM 799 C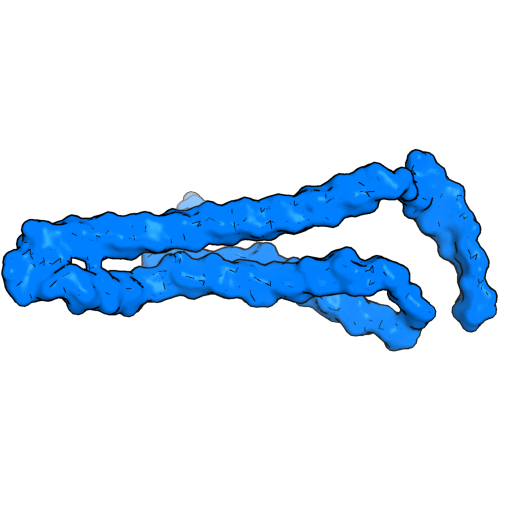 CA . ILE A 1 98 ? 10.259 -2.626 -8.296 1.00 66.69 98 ILE A CA 1
ATOM 800 C C . ILE A 1 98 ? 10.225 -1.441 -9.248 1.00 66.69 98 ILE A C 1
ATOM 802 O O . ILE A 1 98 ? 11.139 -1.331 -10.049 1.00 66.69 98 ILE A O 1
ATOM 806 N N . SER A 1 99 ? 9.248 -0.537 -9.148 1.00 64.94 99 SER A N 1
ATOM 807 C CA . SER A 1 99 ? 9.194 0.667 -9.987 1.00 64.94 99 SER A CA 1
ATOM 808 C C . SER A 1 99 ? 10.427 1.565 -9.817 1.00 64.94 99 SER A C 1
ATOM 810 O O . SER A 1 99 ? 10.832 2.223 -10.771 1.00 64.94 99 SER A O 1
ATOM 812 N N . PHE A 1 100 ? 11.043 1.586 -8.627 1.00 62.69 100 PHE A N 1
ATOM 813 C CA . PHE A 1 100 ? 12.277 2.336 -8.367 1.00 62.69 100 PHE A CA 1
ATOM 814 C C . PHE A 1 100 ? 13.558 1.552 -8.702 1.00 62.69 100 PHE A C 1
ATOM 816 O O . PHE A 1 100 ? 14.541 2.158 -9.124 1.00 62.69 100 PHE A O 1
ATOM 823 N N . LEU A 1 101 ? 13.564 0.222 -8.545 1.00 61.44 101 LEU A N 1
ATOM 824 C CA . LEU A 1 101 ? 14.703 -0.644 -8.887 1.00 61.44 101 LEU A CA 1
ATOM 825 C C . LEU A 1 101 ? 14.767 -0.996 -10.376 1.00 61.44 101 LEU A C 1
ATOM 827 O O . LEU A 1 101 ? 15.848 -1.277 -10.880 1.00 61.44 101 LEU A O 1
ATOM 831 N N . SER A 1 102 ? 13.649 -0.943 -11.106 1.00 51.75 102 SER A N 1
ATOM 832 C CA . SER A 1 102 ? 13.579 -1.220 -12.546 1.00 51.75 102 SER A CA 1
ATOM 833 C C . SER A 1 102 ? 14.190 -0.110 -13.410 1.00 51.75 102 SER A C 1
ATOM 835 O O . SER A 1 102 ? 13.859 0.013 -14.590 1.00 51.75 102 SER A O 1
ATOM 837 N N . GLY A 1 103 ? 15.096 0.697 -12.854 1.00 54.34 103 GLY A N 1
ATOM 838 C CA . GLY A 1 103 ? 16.078 1.435 -13.635 1.00 54.34 103 GLY A CA 1
ATOM 839 C C . GLY A 1 103 ? 17.021 0.445 -14.323 1.00 54.34 103 GLY A C 1
ATOM 840 O O . GLY A 1 103 ? 18.081 0.140 -13.797 1.00 54.34 103 GLY A O 1
ATOM 841 N N . CYS A 1 104 ? 16.598 -0.054 -15.489 1.00 54.12 104 CYS A N 1
ATOM 842 C CA . CYS A 1 104 ? 17.258 -1.036 -16.360 1.00 54.12 104 CYS A CA 1
ATOM 843 C C . CYS A 1 104 ? 17.658 -2.371 -15.702 1.00 54.12 104 CYS A C 1
ATOM 845 O O . CYS A 1 104 ? 18.636 -2.477 -14.965 1.00 54.12 104 CYS A O 1
ATOM 847 N N . MET A 1 105 ? 16.952 -3.436 -16.094 1.00 57.78 105 MET A N 1
ATOM 848 C CA . MET A 1 105 ? 17.375 -4.822 -15.886 1.00 57.78 105 MET A CA 1
ATOM 849 C C . MET A 1 105 ? 18.730 -5.034 -16.581 1.00 57.78 105 MET A C 1
ATOM 851 O O . MET A 1 105 ? 18.811 -4.940 -17.803 1.00 57.78 105 MET A O 1
ATOM 855 N N . LYS A 1 106 ? 19.798 -5.250 -15.805 1.00 56.53 106 LYS A N 1
ATOM 856 C CA . LYS A 1 106 ? 21.168 -5.359 -16.336 1.00 56.53 106 LYS A CA 1
ATOM 857 C C . LYS A 1 106 ? 21.493 -6.720 -16.961 1.00 56.53 106 LYS A C 1
ATOM 859 O O . LYS A 1 106 ? 22.450 -6.793 -17.712 1.00 56.53 106 LYS A O 1
ATOM 864 N N . SER A 1 107 ? 20.736 -7.776 -16.654 1.00 57.25 107 SER A N 1
ATOM 865 C CA . SER A 1 107 ? 20.985 -9.133 -17.163 1.00 57.25 107 SER A CA 1
ATOM 866 C C . SER A 1 107 ? 19.683 -9.925 -17.287 1.00 57.25 107 SER A C 1
ATOM 868 O O . SER A 1 107 ? 18.782 -9.776 -16.457 1.00 57.25 107 SER A O 1
ATOM 870 N N . VAL A 1 108 ? 19.569 -10.777 -18.312 1.00 61.09 108 VAL A N 1
ATOM 871 C CA . VAL A 1 108 ? 18.375 -11.609 -18.544 1.00 61.09 108 VAL A CA 1
ATOM 872 C C . VAL A 1 108 ? 18.267 -12.755 -17.563 1.00 61.09 108 VAL A C 1
ATOM 874 O O . VAL A 1 108 ? 17.151 -13.178 -17.256 1.00 61.09 108 VAL A O 1
ATOM 877 N N . ASN A 1 109 ? 19.388 -13.209 -17.008 1.00 63.84 109 ASN A N 1
ATOM 878 C CA . ASN A 1 109 ? 19.385 -14.284 -16.022 1.00 63.84 109 ASN A CA 1
ATOM 879 C C . ASN A 1 109 ? 18.604 -13.922 -14.748 1.00 63.84 109 ASN A C 1
ATOM 881 O O . ASN A 1 109 ? 18.027 -14.806 -14.119 1.00 63.84 109 ASN A O 1
ATOM 885 N N . ASP A 1 110 ? 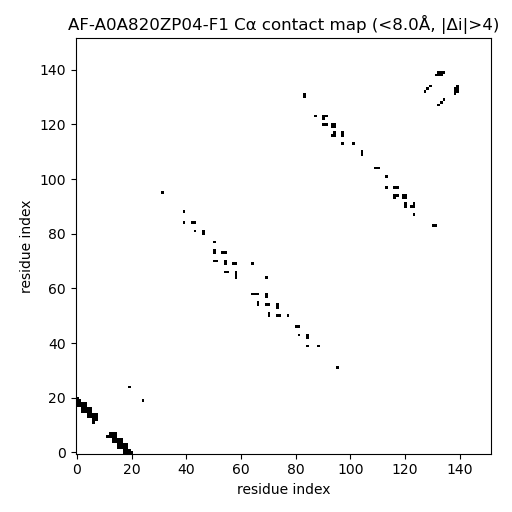18.478 -12.632 -14.423 1.00 65.69 110 ASP A N 1
ATOM 886 C CA . ASP A 1 110 ? 17.726 -12.165 -13.252 1.00 65.69 110 ASP A CA 1
ATOM 887 C C . ASP A 1 110 ? 16.257 -11.819 -13.563 1.00 65.69 110 ASP A C 1
ATOM 889 O O . ASP A 1 110 ? 15.500 -11.427 -12.668 1.00 65.69 110 ASP A O 1
ATOM 893 N N . SER A 1 111 ? 15.808 -11.990 -14.817 1.00 68.69 111 SER A N 1
ATOM 894 C CA . SER A 1 111 ? 14.466 -11.583 -15.278 1.00 68.69 111 SER A CA 1
ATOM 895 C C . SER A 1 111 ? 13.335 -12.211 -14.468 1.00 68.69 111 SER A C 1
ATOM 897 O O . SER A 1 111 ? 12.290 -11.588 -14.279 1.00 68.69 111 SER A O 1
ATOM 899 N N . TRP A 1 112 ? 13.534 -13.432 -13.963 1.00 72.69 112 TRP A N 1
ATOM 900 C CA . TRP A 1 112 ? 12.526 -14.140 -13.175 1.00 72.69 112 TRP A CA 1
ATOM 901 C C . TRP A 1 112 ? 12.176 -13.403 -11.877 1.00 72.69 112 TRP A C 1
ATOM 903 O O . TRP A 1 112 ? 11.005 -13.342 -11.504 1.00 72.69 112 TRP A O 1
ATOM 913 N N . PHE A 1 113 ? 13.157 -12.781 -11.215 1.00 72.19 113 PHE A N 1
ATOM 914 C CA . PHE A 1 113 ? 12.922 -12.032 -9.979 1.00 72.19 113 PHE A CA 1
ATOM 915 C C . PHE A 1 113 ? 12.099 -10.764 -10.239 1.00 72.19 113 PHE A C 1
ATOM 917 O O . PHE A 1 113 ? 11.146 -10.479 -9.511 1.00 72.19 113 PHE A O 1
ATOM 924 N N . TYR A 1 114 ? 12.406 -10.048 -11.326 1.00 70.19 114 TYR A N 1
ATOM 925 C CA . TYR A 1 114 ? 11.635 -8.881 -11.759 1.00 70.19 114 TYR A CA 1
ATOM 926 C C . TYR A 1 114 ? 10.208 -9.261 -12.173 1.00 70.19 114 TYR A C 1
ATOM 928 O O . TYR A 1 114 ? 9.260 -8.585 -11.770 1.00 70.19 114 TYR A O 1
ATOM 936 N N . LEU A 1 115 ? 10.034 -10.366 -12.909 1.00 73.81 115 LEU A N 1
ATOM 937 C CA . LEU A 1 115 ? 8.713 -10.885 -13.277 1.00 73.81 115 LEU A CA 1
ATOM 938 C C . LEU A 1 115 ? 7.898 -11.262 -12.037 1.00 73.81 115 LEU A C 1
ATOM 940 O O . LEU A 1 115 ? 6.743 -10.861 -11.903 1.00 73.81 115 LEU A O 1
ATOM 944 N N . MET A 1 116 ? 8.502 -12.009 -11.111 1.00 77.69 116 MET A N 1
ATOM 945 C CA . MET A 1 116 ? 7.836 -12.456 -9.891 1.00 77.69 116 MET A CA 1
ATOM 946 C C . MET A 1 116 ? 7.422 -11.265 -9.030 1.00 77.69 116 MET A C 1
ATOM 948 O O . MET A 1 116 ? 6.280 -11.190 -8.582 1.00 77.69 116 MET A O 1
ATOM 952 N N . GLY A 1 117 ? 8.311 -10.287 -8.868 1.00 73.44 117 GLY A N 1
ATOM 953 C CA . GLY A 1 117 ? 7.986 -9.038 -8.203 1.00 73.44 117 GLY A CA 1
ATOM 954 C C . GLY A 1 117 ? 6.832 -8.289 -8.883 1.00 73.44 117 GLY A C 1
ATOM 955 O O . GLY A 1 117 ? 5.929 -7.787 -8.209 1.00 73.44 117 GLY A O 1
ATOM 956 N N . HIS A 1 118 ? 6.834 -8.224 -10.216 1.00 73.94 118 HIS A N 1
ATOM 957 C CA . HIS A 1 118 ? 5.769 -7.582 -10.979 1.00 73.94 118 HIS A CA 1
ATOM 958 C C . HIS A 1 118 ? 4.418 -8.274 -10.747 1.00 73.94 118 HIS A C 1
ATOM 960 O O . HIS A 1 118 ? 3.425 -7.599 -10.485 1.00 73.94 118 HIS A O 1
ATOM 966 N N . PHE A 1 119 ? 4.369 -9.608 -10.726 1.00 77.50 119 PHE A N 1
ATOM 967 C CA . PHE A 1 119 ? 3.149 -10.338 -10.370 1.00 77.50 119 PHE A CA 1
ATOM 968 C C . PHE A 1 119 ? 2.719 -10.105 -8.918 1.00 77.50 119 PHE A C 1
ATOM 970 O O . PHE A 1 119 ? 1.538 -9.864 -8.656 1.00 77.50 119 PHE A O 1
ATOM 977 N N . ILE A 1 120 ? 3.669 -10.091 -7.977 1.00 77.62 120 ILE A N 1
ATOM 978 C CA . ILE A 1 120 ? 3.404 -9.775 -6.566 1.00 77.62 120 ILE A CA 1
ATOM 979 C C . ILE A 1 120 ? 2.783 -8.380 -6.428 1.00 77.62 120 ILE A C 1
ATOM 981 O O . ILE A 1 120 ? 1.897 -8.183 -5.601 1.00 77.62 120 ILE A O 1
ATOM 985 N N . SER A 1 121 ? 3.164 -7.431 -7.284 1.00 72.69 121 SER A N 1
ATOM 986 C CA . SER A 1 121 ? 2.618 -6.073 -7.289 1.00 72.69 121 SER A CA 1
ATOM 987 C C . SER A 1 121 ? 1.110 -5.983 -7.589 1.00 72.69 121 SER A C 1
ATOM 989 O O . SER A 1 121 ? 0.487 -4.972 -7.252 1.00 72.69 121 SER A O 1
ATOM 991 N N . PHE A 1 122 ? 0.503 -7.029 -8.171 1.00 74.56 122 PHE A N 1
ATOM 992 C CA . PHE A 1 122 ? -0.940 -7.105 -8.447 1.00 74.56 122 PHE A CA 1
ATOM 993 C C . PHE A 1 122 ? -1.756 -7.748 -7.325 1.00 74.56 122 PHE A C 1
ATOM 995 O O . PHE A 1 122 ? -2.946 -7.446 -7.187 1.00 74.56 122 PHE A O 1
ATOM 1002 N N . ILE A 1 123 ? -1.120 -8.553 -6.467 1.00 77.44 123 ILE A N 1
ATOM 1003 C CA . ILE A 1 123 ? -1.742 -9.152 -5.276 1.00 77.44 123 ILE A CA 1
ATOM 1004 C C . ILE A 1 123 ? -2.526 -8.131 -4.424 1.00 77.44 123 ILE A C 1
ATOM 1006 O O . ILE A 1 123 ? -3.641 -8.460 -4.032 1.00 77.44 123 ILE A O 1
ATOM 1010 N N . PRO A 1 124 ? -2.064 -6.887 -4.177 1.00 71.25 124 PRO A N 1
ATOM 1011 C CA . PRO A 1 124 ? -2.806 -5.881 -3.404 1.00 71.25 124 PRO A CA 1
ATOM 1012 C C . PRO A 1 124 ? -4.188 -5.596 -3.978 1.00 71.25 124 PRO A C 1
ATOM 1014 O O . PRO A 1 124 ? -5.194 -5.602 -3.266 1.00 71.25 124 PRO A O 1
ATOM 1017 N N . SER A 1 125 ? -4.234 -5.394 -5.294 1.00 70.19 125 SER A N 1
ATOM 1018 C CA . SER A 1 125 ? -5.467 -5.065 -6.005 1.00 70.19 125 SER A CA 1
ATOM 1019 C C . SER A 1 125 ? -6.417 -6.263 -6.004 1.00 70.19 125 SER A C 1
ATOM 1021 O O . SER A 1 125 ? -7.606 -6.102 -5.745 1.00 70.19 125 SER A O 1
ATOM 1023 N N . MET A 1 126 ? -5.893 -7.480 -6.184 1.00 77.38 126 MET A N 1
ATOM 1024 C CA . MET A 1 126 ? -6.704 -8.704 -6.141 1.00 77.38 126 MET A CA 1
ATOM 1025 C C . MET A 1 126 ? -7.198 -9.044 -4.726 1.00 77.38 126 MET A C 1
ATOM 1027 O O . MET A 1 126 ? -8.309 -9.541 -4.554 1.00 77.38 126 MET A O 1
ATOM 1031 N N . MET A 1 127 ? -6.409 -8.730 -3.698 1.00 74.81 127 MET A N 1
ATOM 1032 C CA . MET A 1 127 ? -6.732 -9.015 -2.298 1.00 74.81 127 MET A CA 1
ATOM 1033 C C . MET A 1 127 ? -7.658 -7.977 -1.663 1.00 74.81 127 MET A C 1
ATOM 1035 O O . MET A 1 127 ? -8.127 -8.199 -0.551 1.00 74.81 127 MET A O 1
ATOM 1039 N N . THR A 1 128 ? -7.980 -6.875 -2.346 1.00 75.50 128 THR A N 1
ATOM 1040 C CA . THR A 1 128 ? -8.845 -5.815 -1.797 1.00 75.50 128 THR A CA 1
ATOM 1041 C C . THR A 1 128 ? -10.195 -6.380 -1.336 1.00 75.50 128 THR A C 1
ATOM 1043 O O . THR A 1 128 ? -10.637 -6.109 -0.221 1.00 75.50 128 THR A O 1
ATOM 1046 N N . PHE A 1 129 ? -10.816 -7.263 -2.124 1.00 78.50 129 PHE A N 1
ATOM 1047 C CA . PHE A 1 129 ? -12.050 -7.938 -1.709 1.00 78.50 129 PHE A CA 1
ATOM 1048 C C . PHE A 1 129 ? -11.845 -8.778 -0.439 1.00 78.50 129 PHE A C 1
ATOM 1050 O O . PHE A 1 129 ? -12.600 -8.653 0.523 1.00 78.50 129 PHE A O 1
ATOM 1057 N N . ALA A 1 130 ? -10.794 -9.597 -0.396 1.00 79.69 130 ALA A N 1
ATOM 1058 C CA . ALA A 1 130 ? -10.512 -10.454 0.751 1.00 79.69 130 ALA A CA 1
ATOM 1059 C C . ALA A 1 130 ? -10.216 -9.648 2.028 1.00 79.69 130 ALA A C 1
ATOM 1061 O O . ALA A 1 130 ? -10.671 -10.016 3.107 1.00 79.69 130 ALA A O 1
ATOM 1062 N N . VAL A 1 131 ? -9.499 -8.530 1.904 1.00 72.94 131 VAL A N 1
ATOM 1063 C CA . VAL A 1 131 ? -9.082 -7.683 3.028 1.00 72.94 131 VAL A CA 1
ATOM 1064 C C . VAL A 1 131 ? -10.238 -6.852 3.583 1.00 72.94 131 VAL A 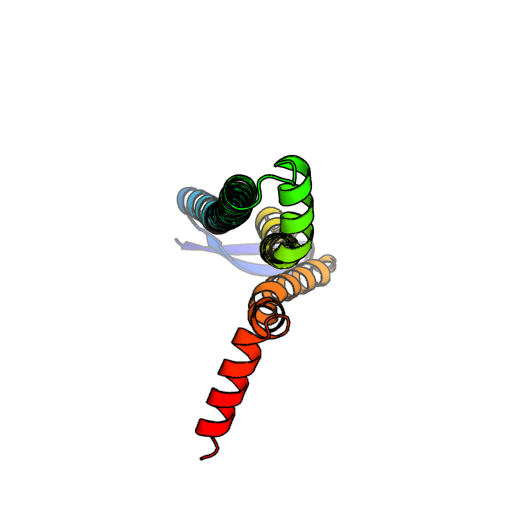C 1
ATOM 1066 O O . VAL A 1 131 ? -10.324 -6.683 4.796 1.00 72.94 131 VAL A O 1
ATOM 1069 N N . PHE A 1 132 ? -11.144 -6.353 2.738 1.00 70.50 132 PHE A N 1
ATOM 1070 C CA . PHE A 1 132 ? -12.218 -5.457 3.186 1.00 70.50 132 PHE A CA 1
ATOM 1071 C C . PHE A 1 132 ? -13.570 -6.149 3.380 1.00 70.50 132 PHE A C 1
ATOM 1073 O O . PHE A 1 132 ? -14.302 -5.810 4.311 1.00 70.50 132 PHE A O 1
ATOM 1080 N N . VAL A 1 133 ? -13.911 -7.122 2.533 1.00 76.19 133 VAL A N 1
ATOM 1081 C CA . VAL A 1 133 ? -15.238 -7.756 2.542 1.00 76.19 133 VAL A CA 1
ATOM 1082 C C . VAL A 1 133 ? -15.282 -8.924 3.518 1.00 76.19 133 VAL A C 1
ATOM 1084 O O . VAL A 1 133 ? -16.183 -8.981 4.350 1.00 76.19 133 VAL A O 1
ATOM 1087 N N . LEU A 1 134 ? -14.308 -9.841 3.480 1.00 74.88 134 LEU A N 1
ATOM 1088 C CA . LEU A 1 134 ? -14.348 -11.047 4.318 1.00 74.88 134 LEU A CA 1
ATOM 1089 C C . LEU A 1 134 ? -14.291 -10.785 5.834 1.00 74.88 134 LEU A C 1
ATOM 1091 O O . LEU A 1 134 ? -14.983 -11.493 6.560 1.00 74.88 134 LEU A O 1
ATOM 1095 N N . PRO A 1 135 ? -13.518 -9.840 6.388 1.00 72.06 135 PRO A N 1
ATOM 1096 C CA . PRO A 1 135 ? -13.507 -9.643 7.839 1.00 72.06 135 PRO A CA 1
ATOM 1097 C C . PRO A 1 135 ? -14.693 -8.821 8.365 1.00 72.06 135 PRO A C 1
ATOM 1099 O O . PRO A 1 135 ? -14.887 -8.774 9.574 1.00 72.06 135 PRO A O 1
ATOM 1102 N N . SER A 1 136 ? -15.484 -8.180 7.500 1.00 77.81 136 SER A N 1
ATOM 1103 C CA . SER A 1 136 ? -16.597 -7.321 7.915 1.00 77.81 136 SER A CA 1
ATOM 1104 C C . SER A 1 136 ? -17.932 -8.054 7.828 1.00 77.81 136 SER A C 1
ATOM 1106 O O . SER A 1 136 ? -18.387 -8.417 6.743 1.00 77.81 136 SER A O 1
ATOM 1108 N N . ASP A 1 137 ? -18.601 -8.219 8.969 1.00 77.25 137 ASP A N 1
ATOM 1109 C CA . ASP A 1 137 ? -19.931 -8.838 9.035 1.00 77.25 137 ASP A CA 1
ATOM 1110 C C . ASP A 1 137 ? -20.980 -8.047 8.242 1.00 77.25 137 ASP A C 1
ATOM 1112 O O . ASP A 1 137 ? -21.873 -8.630 7.625 1.00 77.25 137 ASP A O 1
ATOM 1116 N N . MET A 1 138 ? -20.837 -6.719 8.203 1.00 78.62 138 MET A N 1
ATOM 1117 C CA . MET A 1 138 ? -21.711 -5.840 7.431 1.00 78.62 138 MET A CA 1
ATOM 1118 C C . MET A 1 138 ? -21.517 -6.052 5.924 1.00 78.62 138 MET A C 1
ATOM 1120 O O . MET A 1 138 ? -22.486 -6.347 5.226 1.00 78.62 138 MET A O 1
ATOM 1124 N N . TYR A 1 139 ? -20.272 -6.024 5.430 1.00 78.19 139 TYR A N 1
ATOM 1125 C CA . TYR A 1 139 ? -20.004 -6.240 4.001 1.00 78.19 139 TYR A CA 1
ATOM 1126 C C . TYR A 1 139 ? -20.349 -7.664 3.550 1.00 78.19 139 TYR A C 1
ATOM 1128 O O . TYR A 1 139 ? -20.900 -7.848 2.467 1.00 78.19 139 TYR A O 1
ATOM 1136 N N . LYS A 1 140 ? -20.098 -8.679 4.386 1.00 82.81 140 LYS A N 1
ATOM 1137 C CA . LYS A 1 140 ? -20.524 -10.064 4.127 1.00 82.81 140 LYS A CA 1
ATOM 1138 C C . LYS A 1 140 ? -22.034 -10.194 3.971 1.00 82.81 140 LYS A C 1
ATOM 1140 O O . LYS A 1 140 ? -22.494 -10.930 3.096 1.00 82.81 140 LYS A O 1
ATOM 1145 N N . LYS A 1 141 ? -22.804 -9.521 4.830 1.00 87.19 141 LYS A N 1
ATOM 1146 C CA . LYS A 1 141 ? -24.267 -9.564 4.793 1.00 87.19 141 LYS A CA 1
ATOM 1147 C C . LYS A 1 141 ? -24.797 -8.966 3.491 1.00 87.19 141 LYS A C 1
ATOM 1149 O O . LYS A 1 141 ? -25.579 -9.628 2.811 1.00 87.19 141 LYS A O 1
ATOM 1154 N N . GLU A 1 142 ? -24.314 -7.782 3.123 1.00 88.44 142 GLU A N 1
ATOM 1155 C CA . GLU A 1 142 ? -24.675 -7.119 1.865 1.00 88.44 142 GLU A CA 1
ATOM 1156 C C . GLU A 1 142 ? -24.281 -7.959 0.645 1.00 88.44 142 GLU A C 1
ATOM 1158 O O . GLU A 1 142 ? -25.097 -8.195 -0.244 1.00 88.44 142 GLU A O 1
ATOM 1163 N N . PHE A 1 143 ? -23.066 -8.516 0.631 1.00 88.69 143 PHE A N 1
ATOM 1164 C CA . PHE A 1 143 ? -22.610 -9.385 -0.455 1.00 88.69 143 PHE A CA 1
ATOM 1165 C C . PHE A 1 143 ? -23.495 -10.629 -0.617 1.00 88.69 143 PHE A C 1
ATOM 1167 O O . PHE A 1 143 ? -23.901 -10.973 -1.726 1.00 88.69 143 PHE A O 1
ATOM 1174 N N . LYS A 1 144 ? -23.853 -11.293 0.490 1.00 88.69 144 LYS A N 1
ATOM 1175 C CA . LYS A 1 144 ? -24.745 -12.460 0.459 1.00 88.69 144 LYS A CA 1
ATOM 1176 C C . LYS A 1 144 ? -26.131 -12.097 -0.076 1.00 88.69 144 LYS A C 1
ATOM 1178 O O . LYS A 1 144 ? -26.730 -12.888 -0.802 1.00 88.69 144 LYS A O 1
ATOM 1183 N N . GLN A 1 145 ? -26.636 -10.919 0.279 1.00 92.38 145 GLN A N 1
ATOM 1184 C CA . GLN A 1 145 ? -27.924 -10.430 -0.197 1.00 92.38 145 GLN A CA 1
ATOM 1185 C C . GLN A 1 145 ? -27.894 -10.109 -1.695 1.00 92.38 145 GLN A C 1
ATOM 1187 O O . GLN A 1 145 ? -28.795 -10.526 -2.417 1.00 92.38 145 GLN A O 1
ATOM 1192 N N . PHE A 1 146 ? -26.823 -9.475 -2.175 1.00 91.94 146 PHE A N 1
ATOM 1193 C CA . PHE A 1 146 ? -26.597 -9.239 -3.599 1.00 91.94 146 PHE A CA 1
ATOM 1194 C C . PHE A 1 146 ? -26.577 -10.541 -4.409 1.00 91.94 146 PHE A C 1
ATOM 1196 O O . PHE A 1 146 ? -27.313 -10.664 -5.384 1.00 91.94 146 PHE A O 1
ATOM 1203 N N . ILE A 1 147 ? -25.808 -11.547 -3.974 1.00 91.94 147 ILE A N 1
ATOM 1204 C CA . ILE A 1 147 ? -25.769 -12.856 -4.644 1.00 91.94 147 ILE A CA 1
ATOM 1205 C C . ILE A 1 147 ? -27.154 -13.503 -4.659 1.00 91.94 147 ILE A C 1
ATOM 1207 O O . ILE A 1 147 ? -27.580 -14.018 -5.686 1.00 91.94 147 ILE A O 1
ATOM 1211 N N . ARG A 1 148 ? -27.894 -13.441 -3.548 1.00 92.50 148 ARG A N 1
ATOM 1212 C CA . ARG A 1 148 ? -29.243 -14.012 -3.485 1.00 92.50 148 ARG A CA 1
ATOM 1213 C C . ARG A 1 148 ? -30.211 -13.351 -4.473 1.00 92.50 148 ARG A C 1
ATOM 1215 O O . ARG A 1 148 ? -31.058 -14.051 -5.007 1.00 92.50 148 ARG A O 1
ATOM 1222 N N . ASN A 1 149 ? -30.067 -12.050 -4.723 1.00 90.94 149 ASN A N 1
ATOM 1223 C CA . ASN A 1 149 ? -30.881 -11.307 -5.691 1.00 90.94 149 ASN A CA 1
ATOM 1224 C C . ASN A 1 149 ? -30.459 -11.542 -7.151 1.00 90.94 149 ASN A C 1
ATOM 1226 O O . ASN A 1 149 ? -31.243 -11.274 -8.046 1.00 90.94 149 ASN A O 1
ATOM 1230 N N . LEU A 1 150 ? -29.231 -12.004 -7.398 1.00 90.38 150 LEU A N 1
ATOM 1231 C CA . LEU A 1 150 ? -28.732 -12.347 -8.738 1.00 90.38 150 LEU A CA 1
ATOM 1232 C C . LEU A 1 150 ? -29.238 -13.707 -9.233 1.00 90.38 150 LEU A C 1
ATOM 1234 O O . LEU A 1 150 ? -29.297 -13.943 -10.434 1.00 90.38 150 LEU A O 1
ATOM 1238 N N . TYR A 1 151 ? -29.546 -14.606 -8.298 1.00 79.94 151 TYR A N 1
ATOM 1239 C CA . TYR A 1 151 ? -30.062 -15.950 -8.566 1.00 79.94 151 TYR A CA 1
ATOM 1240 C C . TYR A 1 151 ? -31.595 -16.043 -8.434 1.00 79.94 151 TYR A C 1
ATOM 1242 O O . TYR A 1 151 ? -32.135 -17.149 -8.437 1.00 79.94 151 TYR A O 1
ATOM 1250 N N . HIS A 1 152 ? -32.279 -14.904 -8.297 1.00 56.72 152 HIS A N 1
ATOM 1251 C CA . HIS A 1 152 ? -33.736 -14.771 -8.225 1.00 56.72 152 HIS A CA 1
ATOM 1252 C C . HIS A 1 152 ? -34.250 -13.924 -9.385 1.00 56.72 152 HIS A C 1
ATOM 1254 O O . HIS A 1 152 ? -35.390 -14.201 -9.817 1.00 56.72 152 HIS A O 1
#